Protein AF-A0A972BXN9-F1 (afdb_monomer_lite)

Sequence (134 aa):
LLFFLASIVFLSTDGHHWLLHALWTSWRLVPPGAQWGGPGLFEQIVRAATTMFVAGFQIAAPVVAALLLADLALGIVARTMPQLNIFVVGLPLKSFLGIGMVLLSLSAYGVLLRVLLREVQAGLEGILYLLPPR

Foldseek 3Di:
DLVVLLVVLCVVVVVVVLVVVLVVLCCVLAPPPRDWDFPCLVVLVVVLVVLVVVLVCVLCVQLVVQLVVLVVVLVVVCVVCVVDDSCVVSVVVSVCSNVVSNVVCSVVSS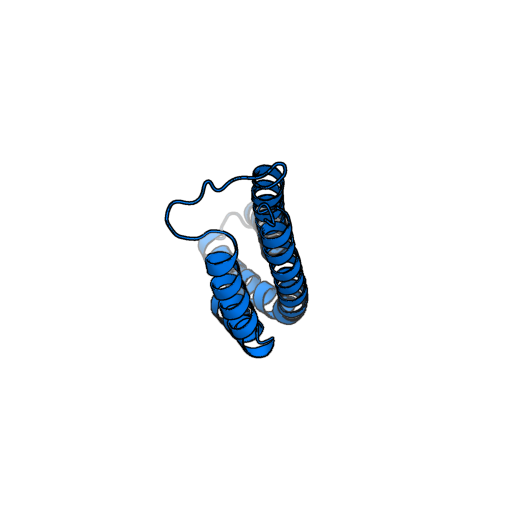VSSNVSSVVVSVSSVVSSVRRDDD

Secondary structure (DSSP, 8-state):
-HHHHHHHHHHHTTHHHHHHHHHHHHHHHS-TT-----TTHHHHHHHHHHHHHHHHHHHHHHHHHHHHHHHHHHHHHHHH-TTS-HHHHHHHHHHHHHHHHHHHTHHHHHHHHHHHHHHHHHHHHHHHHHS---

Structure (mmCIF, N/CA/C/O backbone):
data_AF-A0A972BXN9-F1
#
_entry.id   AF-A0A972BXN9-F1
#
loop_
_atom_site.group_PDB
_atom_site.id
_atom_site.type_symbol
_atom_site.label_atom_id
_atom_site.label_alt_id
_atom_site.label_comp_id
_atom_site.label_asym_id
_atom_site.label_entity_id
_atom_site.label_seq_id
_atom_site.pdbx_PDB_ins_code
_atom_site.Cartn_x
_atom_site.Cartn_y
_atom_site.Cartn_z
_atom_site.occupancy
_atom_site.B_iso_or_equiv
_atom_site.auth_seq_id
_atom_site.auth_comp_id
_atom_site.auth_asym_id
_atom_site.auth_atom_id
_atom_site.pdbx_PDB_model_num
ATOM 1 N N . LEU A 1 1 ? 3.023 -6.132 9.585 1.00 86.81 1 LEU A N 1
ATOM 2 C CA . LEU A 1 1 ? 2.100 -7.179 9.084 1.00 86.81 1 LEU A CA 1
ATOM 3 C C . LEU A 1 1 ? 1.979 -7.151 7.561 1.00 86.81 1 LEU A C 1
ATOM 5 O O . LEU A 1 1 ? 2.397 -8.114 6.938 1.00 86.81 1 LEU A O 1
ATOM 9 N N . LEU A 1 2 ? 1.502 -6.053 6.958 1.00 91.31 2 LEU A N 1
ATOM 10 C CA . LEU A 1 2 ? 1.337 -5.950 5.496 1.00 91.31 2 LEU A CA 1
ATOM 11 C C . LEU A 1 2 ? 2.636 -6.177 4.704 1.00 91.31 2 LEU A C 1
ATOM 13 O O . LEU A 1 2 ? 2.605 -6.855 3.687 1.00 91.31 2 LEU A O 1
ATOM 17 N N . PHE A 1 3 ? 3.777 -5.689 5.203 1.00 92.94 3 PHE A N 1
ATOM 18 C CA . PHE A 1 3 ? 5.086 -5.960 4.596 1.00 92.94 3 PHE A CA 1
ATOM 19 C C . PHE A 1 3 ? 5.389 -7.462 4.514 1.00 92.94 3 PHE A C 1
ATOM 21 O O . PHE A 1 3 ? 5.651 -7.976 3.436 1.00 92.94 3 PHE A O 1
ATOM 28 N N . PHE A 1 4 ? 5.272 -8.185 5.634 1.00 94.19 4 PHE A N 1
ATOM 29 C CA . PHE A 1 4 ? 5.503 -9.631 5.659 1.00 94.19 4 PHE A CA 1
ATOM 30 C C . PHE A 1 4 ? 4.522 -10.388 4.761 1.00 94.19 4 PHE A C 1
ATOM 32 O O . PHE A 1 4 ? 4.931 -11.316 4.071 1.00 94.19 4 PHE A O 1
ATOM 39 N N . LEU A 1 5 ? 3.252 -9.968 4.716 1.00 92.81 5 LEU A N 1
ATOM 40 C CA . LEU A 1 5 ? 2.276 -10.522 3.776 1.00 92.81 5 LEU A CA 1
ATOM 41 C C . LEU A 1 5 ? 2.743 -10.331 2.326 1.00 92.81 5 LEU A C 1
ATOM 43 O O . LEU A 1 5 ? 2.768 -11.296 1.568 1.00 92.81 5 LEU A O 1
ATOM 47 N N . ALA A 1 6 ? 3.155 -9.117 1.955 1.00 93.50 6 ALA A N 1
ATOM 48 C CA . ALA A 1 6 ? 3.669 -8.822 0.621 1.00 93.50 6 ALA A CA 1
ATOM 49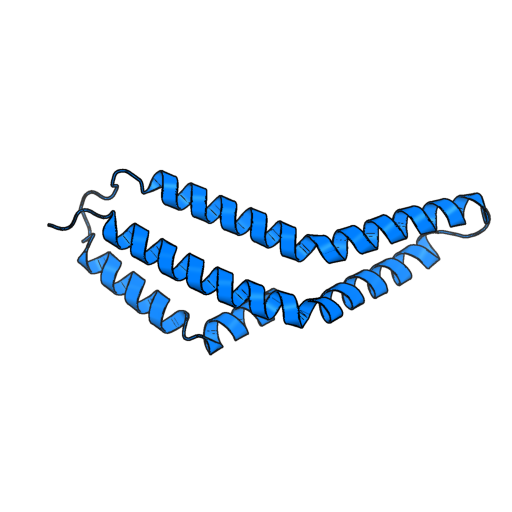 C C . ALA A 1 6 ? 4.910 -9.660 0.283 1.00 93.50 6 ALA A C 1
ATOM 51 O O . ALA A 1 6 ? 4.972 -10.224 -0.806 1.00 93.50 6 ALA A O 1
ATOM 52 N N . SER A 1 7 ? 5.849 -9.820 1.220 1.00 94.44 7 SER A N 1
ATOM 53 C CA . SER A 1 7 ? 7.026 -10.677 1.034 1.00 94.44 7 SER A CA 1
ATOM 54 C C . SER A 1 7 ? 6.644 -12.142 0.815 1.00 94.44 7 SER A C 1
ATOM 56 O O . SER A 1 7 ? 7.158 -12.771 -0.104 1.00 94.44 7 SER A O 1
ATOM 58 N N . ILE A 1 8 ? 5.716 -12.687 1.606 1.00 94.56 8 ILE A N 1
ATOM 59 C CA . ILE A 1 8 ? 5.252 -14.073 1.443 1.00 94.56 8 ILE A CA 1
ATOM 60 C C . ILE A 1 8 ? 4.559 -14.252 0.089 1.00 94.56 8 ILE A C 1
ATOM 62 O O . ILE A 1 8 ? 4.814 -15.233 -0.609 1.00 94.56 8 ILE A O 1
ATOM 66 N N . VAL A 1 9 ? 3.712 -13.305 -0.322 1.00 93.75 9 VAL A N 1
ATOM 67 C CA . VAL A 1 9 ? 3.059 -13.350 -1.639 1.00 93.75 9 VAL A CA 1
ATOM 68 C C . VAL A 1 9 ? 4.100 -13.263 -2.763 1.00 93.75 9 VAL A C 1
ATOM 70 O O . VAL A 1 9 ? 4.027 -14.038 -3.712 1.00 93.75 9 VAL A O 1
ATOM 73 N N . PHE A 1 10 ? 5.108 -12.399 -2.637 1.00 95.00 10 PHE A N 1
ATOM 74 C CA . PHE A 1 10 ? 6.207 -12.276 -3.600 1.00 95.00 10 PHE A CA 1
ATOM 75 C C . PHE A 1 10 ? 7.029 -13.567 -3.727 1.00 95.00 10 PHE A C 1
ATOM 77 O O . PHE A 1 10 ? 7.312 -14.010 -4.839 1.00 95.00 10 PHE A O 1
ATOM 84 N N . LEU A 1 11 ? 7.378 -14.206 -2.605 1.00 95.06 11 LEU A N 1
ATOM 85 C CA . LEU A 1 11 ? 8.123 -15.468 -2.620 1.00 95.06 11 LEU A CA 1
ATOM 86 C C . LEU A 1 11 ? 7.267 -16.624 -3.154 1.00 95.06 11 LEU A C 1
ATOM 88 O O . LEU A 1 11 ? 7.748 -17.396 -3.972 1.00 95.06 11 LEU A O 1
ATOM 92 N N . SER A 1 12 ? 6.000 -16.718 -2.741 1.00 93.62 12 SER A N 1
ATOM 93 C CA . SER A 1 12 ? 5.083 -17.798 -3.153 1.00 93.62 12 SER A CA 1
ATOM 94 C C . SER A 1 12 ? 4.629 -17.732 -4.614 1.00 93.62 12 SER A C 1
ATOM 96 O O . SER A 1 12 ? 4.045 -18.691 -5.107 1.00 93.62 12 SER A O 1
ATOM 98 N N . THR A 1 13 ? 4.866 -16.613 -5.300 1.00 92.31 13 THR A N 1
ATOM 99 C CA . THR A 1 13 ? 4.565 -16.429 -6.731 1.00 92.31 13 THR A CA 1
ATOM 100 C C . THR A 1 13 ? 5.822 -16.446 -7.601 1.00 92.31 13 THR A C 1
ATOM 102 O O . THR A 1 13 ? 5.773 -16.012 -8.748 1.00 92.31 13 THR A O 1
ATOM 105 N N . ASP A 1 14 ? 6.955 -16.901 -7.053 1.00 93.50 14 ASP A N 1
ATOM 106 C CA . ASP A 1 14 ? 8.260 -16.921 -7.724 1.00 93.50 14 ASP A CA 1
ATOM 107 C C . ASP A 1 14 ? 8.727 -15.550 -8.240 1.00 93.50 14 ASP A C 1
ATOM 109 O O . ASP A 1 14 ? 9.578 -15.452 -9.127 1.00 93.50 14 ASP A O 1
ATOM 113 N N . GLY A 1 15 ? 8.238 -14.457 -7.643 1.00 91.50 15 GLY A N 1
ATOM 114 C CA . GLY A 1 15 ? 8.563 -13.098 -8.082 1.00 91.50 15 GLY A CA 1
ATOM 115 C C . GLY A 1 15 ? 10.065 -12.789 -8.053 1.00 91.50 15 GLY A C 1
ATOM 116 O O . GLY A 1 15 ? 10.555 -11.987 -8.846 1.00 91.50 15 GLY A O 1
ATOM 117 N N . HIS A 1 16 ? 10.819 -13.469 -7.188 1.00 93.31 16 HIS A N 1
ATOM 118 C CA . HIS A 1 16 ? 12.273 -13.359 -7.101 1.00 93.31 16 HIS A CA 1
ATOM 119 C C . HIS A 1 16 ? 12.997 -13.953 -8.320 1.00 93.31 16 HIS A C 1
ATOM 121 O O . HIS A 1 16 ? 13.944 -13.336 -8.805 1.00 93.31 16 HIS A O 1
ATOM 127 N N . HIS A 1 17 ? 12.541 -15.088 -8.866 1.00 92.25 17 HIS A N 1
ATOM 128 C CA . HIS A 1 17 ? 13.092 -15.650 -10.107 1.00 92.25 17 HIS A CA 1
ATOM 129 C C . HIS A 1 17 ? 12.904 -14.676 -11.267 1.00 92.25 17 HIS A C 1
ATOM 131 O O . HIS A 1 17 ? 13.831 -14.419 -12.036 1.00 92.25 17 HIS A O 1
ATOM 137 N N . TRP A 1 18 ? 11.715 -14.083 -11.349 1.00 90.75 18 TRP A N 1
ATOM 138 C CA . TRP A 1 18 ? 11.414 -13.092 -12.368 1.00 90.75 18 TRP A CA 1
ATOM 139 C C . TRP A 1 18 ? 12.272 -11.824 -12.220 1.00 90.75 18 TRP A C 1
ATOM 141 O O . TRP A 1 18 ? 12.822 -11.338 -13.207 1.00 90.75 18 TRP A O 1
ATOM 151 N N . LEU A 1 19 ? 12.470 -11.330 -10.993 1.00 91.81 19 LEU A N 1
ATOM 152 C CA . LEU A 1 19 ? 13.326 -10.168 -10.738 1.00 91.81 19 LEU A CA 1
ATOM 153 C C . LEU A 1 19 ? 14.774 -10.426 -11.183 1.00 91.81 19 LEU A C 1
ATOM 155 O O . LEU A 1 19 ? 15.383 -9.579 -11.837 1.00 91.81 19 LEU A O 1
ATOM 159 N N . LEU A 1 20 ? 15.317 -11.603 -10.865 1.00 93.19 20 LEU A N 1
ATOM 160 C CA . LEU A 1 20 ? 16.661 -12.001 -11.288 1.00 93.19 20 LEU A CA 1
ATOM 161 C C . LEU A 1 20 ? 16.767 -12.111 -12.816 1.00 93.19 20 LEU A C 1
ATOM 163 O O . LEU A 1 20 ? 17.746 -11.643 -13.400 1.00 93.19 20 LEU A O 1
ATOM 167 N N . HIS A 1 21 ? 15.747 -12.665 -13.475 1.00 91.19 21 HIS A N 1
ATOM 168 C CA . HIS A 1 21 ? 15.687 -12.738 -14.934 1.00 91.19 21 HIS A CA 1
ATOM 169 C C . HIS A 1 21 ? 15.642 -11.344 -15.585 1.00 91.19 21 HIS A C 1
ATOM 171 O O . HIS A 1 21 ? 16.360 -11.087 -16.558 1.00 91.19 21 HIS A O 1
ATOM 177 N N . ALA A 1 22 ? 14.849 -10.423 -15.033 1.00 89.00 22 ALA A N 1
ATOM 178 C CA . ALA A 1 22 ? 14.767 -9.043 -15.504 1.00 89.00 22 ALA A CA 1
ATOM 179 C C . ALA A 1 22 ? 16.110 -8.307 -15.352 1.00 89.00 22 ALA A C 1
ATOM 181 O O . ALA A 1 22 ? 16.549 -7.625 -16.280 1.00 89.00 22 ALA A O 1
ATOM 182 N N . LEU A 1 23 ? 16.808 -8.501 -14.227 1.00 89.88 23 LEU A N 1
ATOM 183 C CA . LEU A 1 23 ? 18.145 -7.941 -13.996 1.00 89.88 23 LEU A CA 1
ATOM 184 C C . LEU A 1 23 ? 19.171 -8.465 -15.007 1.00 89.88 23 LEU A C 1
ATOM 186 O O . LEU A 1 23 ? 19.894 -7.675 -15.616 1.00 89.88 23 LEU A O 1
ATOM 190 N N . TRP A 1 24 ? 19.207 -9.781 -15.225 1.00 90.69 24 TRP A N 1
ATOM 191 C CA . TRP A 1 24 ? 20.097 -10.394 -16.212 1.00 90.69 24 TRP A CA 1
ATOM 192 C C . TRP A 1 24 ? 19.834 -9.874 -17.631 1.00 90.69 24 TRP A C 1
ATOM 194 O O . TRP A 1 24 ? 20.761 -9.558 -18.378 1.00 90.69 24 TRP A O 1
ATOM 204 N N . THR A 1 25 ? 18.559 -9.744 -17.996 1.00 88.38 25 THR A N 1
ATOM 205 C CA . THR A 1 25 ? 18.148 -9.242 -19.312 1.00 88.38 25 THR A CA 1
ATOM 206 C C . THR A 1 25 ? 18.527 -7.773 -19.493 1.00 88.38 25 THR A C 1
ATOM 208 O O . THR A 1 25 ? 19.042 -7.402 -20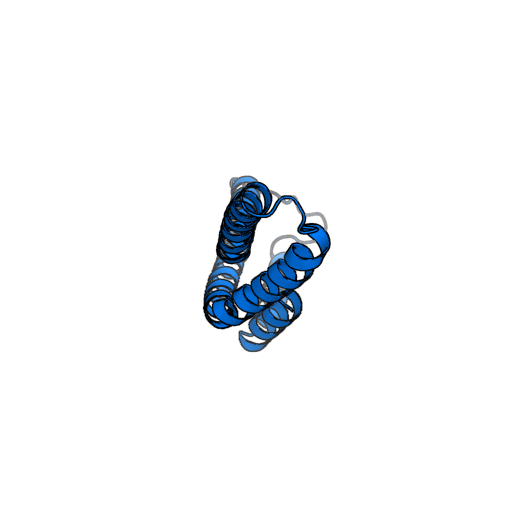.547 1.00 88.38 25 THR A O 1
ATOM 211 N N . SER A 1 26 ? 18.370 -6.955 -18.449 1.00 86.00 26 SER A N 1
ATOM 212 C CA . SER A 1 26 ? 18.776 -5.545 -18.449 1.00 86.00 26 SER A CA 1
ATOM 213 C C . SER A 1 26 ? 20.269 -5.372 -18.753 1.00 86.00 26 SER A C 1
ATOM 215 O O . SER A 1 26 ? 20.628 -4.593 -19.634 1.00 86.00 26 SER A O 1
ATOM 217 N N . TRP A 1 27 ? 21.141 -6.175 -18.129 1.00 85.81 27 TRP A N 1
ATOM 218 C CA . TRP A 1 27 ? 22.590 -6.145 -18.390 1.00 85.81 27 TRP A CA 1
ATOM 219 C C . TRP A 1 27 ? 22.964 -6.519 -19.831 1.00 85.81 27 TRP A C 1
ATOM 221 O O . TRP A 1 27 ? 23.963 -6.030 -20.357 1.00 85.81 27 TRP A O 1
ATOM 231 N N . ARG A 1 28 ? 22.178 -7.386 -20.484 1.00 84.06 28 ARG A N 1
ATOM 232 C CA . ARG A 1 28 ? 22.385 -7.741 -21.899 1.00 84.06 28 ARG A CA 1
ATOM 233 C C . ARG A 1 28 ? 21.935 -6.632 -22.849 1.00 84.06 28 ARG A C 1
ATOM 235 O O . ARG A 1 28 ? 22.549 -6.473 -23.902 1.00 84.06 28 ARG A O 1
ATOM 242 N N . LEU A 1 29 ? 20.871 -5.909 -22.497 1.00 83.06 29 LEU A N 1
ATOM 243 C CA . LEU A 1 29 ? 20.297 -4.838 -23.317 1.00 83.06 29 LEU A CA 1
ATOM 244 C C . LEU A 1 29 ? 21.071 -3.521 -23.178 1.00 83.06 29 LEU A C 1
ATOM 246 O O . LEU A 1 29 ? 21.294 -2.841 -24.175 1.00 83.06 29 LEU A O 1
ATOM 250 N N . VAL A 1 30 ? 21.531 -3.185 -21.969 1.00 82.75 30 VAL A N 1
ATOM 251 C CA . VAL A 1 30 ? 22.279 -1.953 -21.672 1.00 82.75 30 VAL A CA 1
ATOM 252 C C . VAL A 1 30 ? 23.638 -2.310 -21.066 1.00 82.75 30 VAL A C 1
ATOM 254 O O . VAL A 1 30 ? 23.787 -2.333 -19.841 1.00 82.75 30 VAL A O 1
ATOM 257 N N . PRO A 1 31 ? 24.652 -2.615 -21.895 1.00 80.50 31 PRO A N 1
ATOM 258 C CA . PRO A 1 31 ? 25.988 -2.876 -21.386 1.00 80.50 31 PRO A CA 1
ATOM 259 C C . PRO A 1 31 ? 26.595 -1.615 -20.741 1.00 80.50 31 PRO A C 1
ATOM 261 O O . PRO A 1 31 ? 26.215 -0.491 -21.088 1.00 80.50 31 PRO A O 1
ATOM 264 N N . PRO A 1 32 ? 27.569 -1.769 -19.826 1.00 79.19 32 PRO A N 1
ATOM 265 C CA . PRO A 1 32 ? 28.245 -0.638 -19.198 1.00 79.19 32 PRO A CA 1
ATOM 266 C C . PRO A 1 32 ? 28.821 0.326 -20.246 1.00 79.19 32 PRO A C 1
ATOM 268 O O . PRO A 1 32 ? 29.616 -0.074 -21.093 1.00 79.19 32 PRO A O 1
ATOM 271 N N . GLY A 1 33 ? 28.406 1.594 -20.194 1.00 77.12 33 GLY A N 1
ATOM 272 C CA . GLY A 1 33 ? 28.816 2.632 -21.149 1.00 77.12 33 GLY A CA 1
ATOM 273 C C . GLY A 1 33 ? 27.871 2.838 -22.340 1.00 77.12 33 GLY A C 1
ATOM 274 O O . GLY A 1 33 ? 28.084 3.772 -23.111 1.00 77.12 33 GLY A O 1
ATOM 275 N N . ALA A 1 34 ? 26.817 2.029 -22.486 1.00 75.81 34 ALA A N 1
ATOM 276 C CA . ALA A 1 34 ? 25.762 2.288 -23.463 1.00 75.81 34 ALA A CA 1
ATOM 277 C C . ALA A 1 34 ? 24.881 3.478 -23.044 1.00 75.81 34 ALA A C 1
ATOM 279 O O . ALA A 1 34 ? 24.626 3.704 -21.858 1.00 75.81 34 ALA A O 1
ATOM 280 N N . GLN A 1 35 ? 24.384 4.227 -24.032 1.00 75.00 35 GLN A N 1
ATOM 281 C CA . GLN A 1 35 ? 23.334 5.212 -23.795 1.00 75.00 35 GLN A CA 1
ATOM 282 C C . GLN A 1 35 ? 22.047 4.484 -23.403 1.00 75.00 35 GLN A C 1
ATOM 284 O O . GLN A 1 35 ? 21.640 3.518 -24.046 1.00 75.00 35 GLN A O 1
ATOM 289 N N . TRP A 1 36 ? 21.426 4.950 -22.327 1.00 74.25 36 TRP A N 1
ATOM 290 C CA . TRP A 1 36 ? 20.180 4.422 -21.792 1.00 74.25 36 TRP A CA 1
ATOM 291 C C . TRP A 1 36 ? 19.117 5.514 -21.855 1.00 74.25 36 TRP A C 1
ATOM 293 O O . TRP A 1 36 ? 19.421 6.700 -21.725 1.00 74.25 36 TRP A O 1
ATOM 303 N N . GLY A 1 37 ? 17.871 5.109 -22.071 1.00 68.62 37 GLY A N 1
ATOM 304 C CA . GLY A 1 37 ? 16.774 6.032 -22.342 1.00 68.62 37 GLY A CA 1
ATOM 305 C C . GLY A 1 37 ? 16.137 5.744 -23.694 1.00 68.62 37 GLY A C 1
ATOM 306 O O . GLY A 1 37 ? 16.818 5.597 -24.703 1.00 68.62 37 GLY A O 1
ATOM 307 N N . GLY A 1 38 ? 14.814 5.654 -23.695 1.00 71.06 38 GLY A N 1
ATOM 308 C CA . GLY A 1 38 ? 13.991 5.429 -24.874 1.00 71.06 38 GLY A CA 1
ATOM 309 C C . GLY A 1 38 ? 12.681 6.204 -24.730 1.00 71.06 38 GLY A C 1
ATOM 310 O O . GLY A 1 38 ? 12.272 6.513 -23.603 1.00 71.06 38 GLY A O 1
ATOM 311 N N . PRO A 1 39 ? 12.022 6.569 -25.839 1.00 73.38 39 PRO A N 1
ATOM 312 C CA . PRO A 1 39 ? 10.700 7.184 -25.776 1.00 73.38 39 PRO A CA 1
ATOM 313 C C . PRO A 1 39 ? 9.747 6.277 -24.976 1.00 73.38 39 PRO A C 1
ATOM 315 O O . PRO A 1 39 ? 9.702 5.074 -25.197 1.00 73.38 39 PRO A O 1
ATOM 318 N N . GLY A 1 40 ? 9.029 6.840 -23.998 1.00 82.44 40 GLY A N 1
ATOM 319 C CA . GLY A 1 40 ? 8.082 6.099 -23.145 1.00 82.44 40 GLY A CA 1
ATOM 320 C C . GLY A 1 40 ? 8.639 5.560 -21.817 1.00 82.44 40 GLY A C 1
ATOM 321 O O . GLY A 1 40 ? 7.859 5.165 -20.953 1.00 82.44 40 GLY A O 1
ATOM 322 N N . LEU A 1 41 ? 9.958 5.607 -21.577 1.00 84.00 41 LEU A N 1
ATOM 323 C CA . LEU A 1 41 ? 10.541 5.184 -20.288 1.00 84.00 41 LEU A CA 1
ATOM 324 C C . LEU A 1 41 ? 10.044 6.048 -19.117 1.00 84.00 41 LEU A C 1
ATOM 326 O O . LEU A 1 41 ? 9.695 5.534 -18.057 1.00 84.00 41 LEU A O 1
ATOM 330 N N . PHE A 1 42 ? 9.961 7.364 -19.326 1.00 86.75 42 PHE A N 1
ATOM 331 C CA . PHE A 1 42 ? 9.420 8.287 -18.327 1.00 86.75 42 PHE A CA 1
ATOM 332 C C . PHE A 1 42 ? 7.936 8.014 -18.039 1.00 86.75 42 PHE A C 1
ATOM 334 O O . PHE A 1 42 ? 7.526 7.982 -16.883 1.00 86.75 42 PHE A O 1
ATOM 341 N N . GLU A 1 43 ? 7.144 7.749 -19.079 1.00 89.50 43 GLU A N 1
ATOM 342 C CA . GLU A 1 43 ? 5.722 7.423 -18.946 1.00 89.50 43 GLU A CA 1
ATOM 343 C C . GLU A 1 43 ? 5.509 6.132 -18.144 1.00 89.50 43 GLU A C 1
ATOM 345 O O . GLU A 1 43 ? 4.667 6.096 -17.249 1.00 89.50 43 GLU A O 1
ATOM 350 N N . GLN A 1 44 ? 6.327 5.104 -18.382 1.00 88.19 44 GLN A N 1
ATOM 351 C CA . GLN A 1 44 ? 6.313 3.860 -17.603 1.00 88.19 44 GLN A CA 1
ATOM 352 C C . GLN A 1 44 ? 6.613 4.089 -16.119 1.00 88.19 44 GLN A C 1
ATOM 354 O O . GLN A 1 44 ? 5.926 3.534 -15.260 1.00 88.19 44 GLN A O 1
ATOM 359 N N . ILE A 1 45 ? 7.606 4.926 -15.802 1.00 88.69 45 ILE A N 1
ATOM 360 C CA . ILE A 1 45 ? 7.951 5.260 -14.412 1.00 88.69 45 ILE A CA 1
ATOM 361 C C . ILE A 1 45 ? 6.785 5.986 -13.734 1.00 88.69 45 ILE A C 1
ATOM 363 O O . ILE A 1 45 ? 6.402 5.626 -12.618 1.00 88.69 45 ILE A O 1
ATOM 367 N N . VAL A 1 46 ? 6.190 6.973 -14.410 1.00 92.75 46 VAL A N 1
ATOM 368 C CA . VAL A 1 46 ? 5.024 7.702 -13.892 1.00 92.75 46 VAL A CA 1
ATOM 369 C C . VAL A 1 46 ? 3.846 6.750 -13.688 1.00 92.75 46 VAL A C 1
ATOM 371 O O . VAL A 1 46 ? 3.251 6.752 -12.613 1.00 92.75 46 VAL A O 1
ATOM 374 N N . ARG A 1 47 ? 3.560 5.875 -14.659 1.00 91.94 47 ARG A N 1
ATOM 375 C CA . ARG A 1 47 ? 2.507 4.856 -14.556 1.00 91.94 47 ARG A CA 1
ATOM 376 C C . ARG A 1 47 ? 2.729 3.947 -13.348 1.00 91.94 47 ARG A C 1
ATOM 378 O O . ARG A 1 47 ? 1.800 3.744 -12.571 1.00 91.94 47 ARG A O 1
ATOM 385 N N . ALA A 1 48 ? 3.951 3.455 -13.145 1.00 91.12 48 ALA A N 1
ATOM 386 C CA . ALA A 1 48 ? 4.289 2.625 -11.992 1.00 91.12 48 ALA A CA 1
ATOM 387 C C . ALA A 1 48 ? 4.069 3.372 -10.665 1.00 91.12 48 ALA A C 1
ATOM 389 O O . ALA A 1 48 ? 3.479 2.815 -9.736 1.00 91.12 48 ALA A O 1
ATOM 390 N N . ALA A 1 49 ? 4.484 4.640 -10.578 1.00 93.12 49 ALA A N 1
ATOM 391 C CA . ALA A 1 49 ? 4.260 5.474 -9.398 1.00 93.12 49 ALA A CA 1
ATOM 392 C C . ALA A 1 49 ? 2.762 5.696 -9.122 1.00 93.12 49 ALA A C 1
ATOM 394 O O . ALA A 1 49 ? 2.318 5.568 -7.977 1.00 93.12 49 ALA A O 1
ATOM 395 N N . THR A 1 50 ? 1.964 5.960 -10.161 1.00 94.88 50 THR A N 1
ATOM 396 C CA . THR A 1 50 ? 0.506 6.095 -10.046 1.00 94.88 50 THR A CA 1
ATOM 397 C C . THR A 1 50 ? -0.135 4.799 -9.556 1.00 94.88 50 THR A C 1
ATOM 399 O O . THR A 1 50 ? -0.933 4.838 -8.617 1.00 94.88 50 THR A O 1
ATOM 402 N N . THR A 1 51 ? 0.244 3.648 -10.119 1.00 93.56 51 THR A N 1
ATOM 403 C CA . THR A 1 51 ? -0.255 2.337 -9.677 1.00 93.56 51 THR A CA 1
ATOM 404 C C . THR A 1 51 ? 0.086 2.077 -8.209 1.00 93.56 51 THR A C 1
ATOM 406 O O . THR A 1 51 ? -0.786 1.657 -7.449 1.00 93.56 51 THR A O 1
ATOM 409 N N . MET A 1 52 ? 1.312 2.386 -7.772 1.00 92.50 52 MET A N 1
ATOM 410 C CA . MET A 1 52 ? 1.714 2.255 -6.364 1.00 92.50 52 MET A CA 1
ATOM 411 C C . MET A 1 52 ? 0.889 3.155 -5.435 1.00 92.50 52 MET A C 1
ATOM 413 O O . MET A 1 52 ? 0.457 2.707 -4.371 1.00 92.50 52 MET A O 1
ATOM 417 N N . PHE A 1 53 ? 0.627 4.401 -5.836 1.00 95.88 53 PHE A N 1
ATOM 418 C CA . PHE A 1 53 ? -0.177 5.334 -5.048 1.00 95.88 53 PHE A CA 1
ATOM 419 C C . PHE A 1 53 ? -1.634 4.872 -4.920 1.00 95.88 53 PHE A C 1
ATOM 421 O O . PHE A 1 53 ? -2.177 4.821 -3.815 1.00 95.88 53 PHE A O 1
ATOM 428 N N . VAL A 1 54 ? -2.252 4.471 -6.034 1.00 95.44 54 VAL A N 1
ATOM 429 C CA . VAL A 1 54 ? -3.631 3.962 -6.056 1.00 95.44 54 VAL A CA 1
ATOM 430 C C . VAL A 1 54 ? -3.752 2.690 -5.218 1.00 95.44 54 VAL A C 1
ATOM 432 O O . VAL A 1 54 ? -4.683 2.569 -4.422 1.00 95.44 54 VAL A O 1
ATOM 435 N N . ALA A 1 55 ? -2.795 1.771 -5.335 1.00 93.88 55 ALA A N 1
ATOM 436 C CA . ALA A 1 55 ? -2.750 0.561 -4.524 1.00 93.88 55 ALA A CA 1
ATOM 437 C C . ALA A 1 55 ? -2.645 0.871 -3.025 1.00 93.88 55 ALA A C 1
ATOM 439 O O . ALA A 1 55 ? -3.408 0.327 -2.226 1.00 93.88 55 ALA A O 1
ATOM 440 N N . GLY A 1 56 ? -1.740 1.777 -2.640 1.00 94.19 56 GLY A N 1
ATOM 441 C CA . GLY A 1 56 ? -1.595 2.217 -1.252 1.00 94.19 56 GLY A CA 1
ATOM 442 C C . GLY A 1 56 ? -2.886 2.829 -0.707 1.00 94.19 56 GLY A C 1
ATOM 443 O O . GLY A 1 56 ? -3.306 2.498 0.404 1.00 94.19 56 GLY A O 1
ATOM 444 N N . PHE A 1 57 ? -3.564 3.647 -1.514 1.00 95.44 57 PHE A N 1
ATOM 445 C CA . PHE A 1 57 ? -4.853 4.228 -1.152 1.00 95.44 57 PHE A CA 1
ATOM 446 C C . PHE A 1 57 ? -5.944 3.163 -0.981 1.00 95.44 57 PHE A C 1
ATOM 448 O O . PHE A 1 57 ? -6.655 3.186 0.019 1.00 95.44 57 PHE A O 1
ATOM 455 N N . GLN A 1 58 ? -6.050 2.192 -1.895 1.00 94.19 58 GLN A N 1
ATOM 456 C CA . GLN A 1 58 ? -7.021 1.093 -1.792 1.00 94.19 58 GLN A CA 1
ATOM 457 C C . GLN A 1 58 ? -6.792 0.221 -0.551 1.00 94.19 58 GLN A C 1
ATOM 459 O O . GLN A 1 58 ? -7.754 -0.181 0.100 1.00 94.19 58 GLN A O 1
ATOM 464 N N . ILE A 1 59 ? -5.531 -0.038 -0.194 1.00 94.81 59 ILE A N 1
ATOM 465 C CA . ILE A 1 59 ? -5.181 -0.783 1.023 1.00 94.81 59 ILE A CA 1
ATOM 466 C C . ILE A 1 59 ? -5.552 0.020 2.278 1.00 94.81 59 ILE A C 1
ATOM 468 O O . ILE A 1 59 ? -6.034 -0.547 3.255 1.00 94.81 59 ILE A O 1
ATOM 472 N N . ALA A 1 60 ? -5.360 1.341 2.271 1.00 95.38 60 ALA A N 1
ATOM 473 C CA . ALA A 1 60 ? -5.702 2.194 3.408 1.00 95.38 60 ALA A CA 1
ATOM 474 C C . ALA A 1 60 ? -7.216 2.456 3.538 1.00 95.38 60 ALA A C 1
ATOM 476 O O . ALA A 1 60 ? -7.716 2.606 4.655 1.00 95.38 60 ALA A O 1
ATOM 477 N N . ALA A 1 61 ? -7.948 2.491 2.421 1.00 95.56 61 ALA A N 1
ATOM 478 C CA . ALA A 1 61 ? -9.352 2.890 2.338 1.00 95.56 61 ALA A CA 1
ATOM 479 C C . ALA A 1 61 ? -10.286 2.229 3.373 1.00 95.56 61 ALA A C 1
ATOM 481 O O . ALA A 1 61 ? -10.974 2.975 4.073 1.00 95.56 61 ALA A O 1
ATOM 482 N N . PRO A 1 62 ? -10.328 0.890 3.547 1.00 94.06 62 PRO A N 1
ATOM 483 C CA . PRO A 1 62 ? -11.250 0.268 4.502 1.00 94.06 62 PRO A CA 1
ATOM 484 C C . PRO A 1 62 ? -10.946 0.654 5.956 1.00 94.06 62 PRO A C 1
ATOM 486 O O . PRO A 1 62 ? -11.864 0.855 6.752 1.00 94.06 62 PRO A O 1
ATOM 489 N N . VAL A 1 63 ? -9.665 0.802 6.304 1.00 96.25 63 VAL A N 1
ATOM 490 C CA . VAL A 1 63 ? -9.238 1.187 7.656 1.00 96.25 63 VAL A CA 1
ATOM 491 C C . VAL A 1 63 ? -9.556 2.657 7.910 1.00 96.25 63 VAL A C 1
ATOM 493 O O . VAL A 1 63 ? -10.139 2.991 8.938 1.00 96.25 63 VAL A O 1
ATOM 496 N N . VAL A 1 64 ? -9.226 3.534 6.960 1.00 97.00 64 VAL A N 1
ATOM 497 C CA . VAL A 1 64 ? -9.506 4.972 7.061 1.00 97.00 64 VAL A CA 1
ATOM 498 C C . VAL A 1 64 ? -11.010 5.223 7.153 1.00 97.00 64 VAL A C 1
ATOM 500 O O . VAL A 1 64 ? -11.438 5.979 8.020 1.00 97.00 64 VAL A O 1
ATOM 503 N N . ALA A 1 65 ? -11.822 4.552 6.333 1.00 96.50 65 ALA A N 1
ATOM 504 C CA . ALA A 1 65 ? -13.277 4.674 6.380 1.00 96.50 65 ALA A CA 1
ATOM 505 C C . ALA A 1 65 ? -13.843 4.271 7.752 1.00 96.50 65 ALA A C 1
ATOM 507 O O . ALA A 1 65 ? -14.639 5.009 8.331 1.00 96.50 65 ALA A O 1
ATOM 508 N N . ALA A 1 66 ? -13.392 3.145 8.315 1.00 96.12 66 ALA A N 1
ATOM 509 C CA . ALA A 1 66 ? -13.823 2.710 9.642 1.00 96.12 66 ALA A CA 1
ATOM 510 C C . ALA A 1 66 ? -13.409 3.687 10.750 1.00 96.12 66 ALA A C 1
ATOM 512 O O . ALA A 1 66 ? -14.201 3.977 11.645 1.00 96.12 66 ALA A O 1
ATOM 513 N N . LEU A 1 67 ? -12.184 4.217 10.688 1.00 96.56 67 LEU A N 1
ATOM 514 C CA . LEU A 1 67 ? -11.694 5.182 11.670 1.00 96.56 67 LEU A CA 1
ATOM 515 C C . LEU A 1 67 ? -12.428 6.523 11.574 1.00 96.56 67 LEU A C 1
ATOM 517 O O . LEU A 1 67 ? -12.763 7.085 12.612 1.00 96.56 67 LEU A O 1
ATOM 521 N N . LEU A 1 68 ? -12.747 6.994 10.366 1.00 97.31 68 LEU A N 1
ATOM 522 C CA . LEU A 1 68 ? -13.555 8.200 10.163 1.00 97.31 68 LEU A CA 1
ATOM 523 C C . LEU A 1 68 ? -14.968 8.040 10.736 1.00 97.31 68 LEU A C 1
ATOM 525 O O . LEU A 1 68 ? -15.471 8.946 11.401 1.00 97.31 68 LEU A O 1
ATOM 529 N N . LEU A 1 69 ? -15.600 6.881 10.526 1.00 96.44 69 LEU A N 1
ATOM 530 C CA . LEU A 1 69 ? -16.900 6.576 11.130 1.00 96.44 69 LEU A CA 1
ATOM 531 C C . LEU A 1 69 ? -16.813 6.508 12.659 1.00 96.44 69 LEU A C 1
ATOM 533 O O . LEU A 1 69 ? -17.706 7.001 13.347 1.00 96.44 69 LEU A O 1
ATOM 537 N N . ALA A 1 70 ? -15.730 5.943 13.196 1.00 95.62 70 ALA A N 1
ATOM 538 C CA . ALA A 1 70 ? -15.484 5.926 14.633 1.00 95.62 70 ALA A CA 1
ATOM 539 C C . ALA A 1 70 ? -15.295 7.341 15.198 1.00 95.62 70 ALA A C 1
ATOM 541 O O . ALA A 1 70 ? -15.838 7.641 16.257 1.00 95.62 70 ALA A O 1
ATOM 542 N N . ASP A 1 71 ? -14.586 8.222 14.489 1.00 94.94 71 ASP A N 1
ATOM 543 C CA . ASP A 1 71 ? -14.406 9.621 14.887 1.00 94.94 71 ASP A CA 1
ATOM 544 C C . ASP A 1 71 ? -15.735 10.383 14.895 1.00 94.94 71 ASP A C 1
ATOM 546 O O . ASP A 1 71 ? -16.026 11.105 15.851 1.00 94.94 71 ASP A O 1
ATOM 550 N N . LEU A 1 72 ? -16.590 10.161 13.892 1.00 95.81 72 LEU A N 1
ATOM 551 C CA . LEU A 1 72 ? -17.940 10.725 13.871 1.00 95.81 72 LEU A CA 1
ATOM 552 C C . LEU A 1 72 ? -18.786 10.213 15.048 1.00 95.81 72 LEU A C 1
ATOM 554 O O . LEU A 1 72 ? -19.429 11.005 15.739 1.00 95.81 72 LEU A O 1
ATOM 558 N N . ALA A 1 73 ? -18.760 8.904 15.307 1.00 93.88 73 ALA A N 1
ATOM 559 C CA . ALA A 1 73 ? -19.496 8.295 16.412 1.00 93.88 73 ALA A CA 1
ATOM 560 C C . ALA A 1 73 ? -19.020 8.823 17.775 1.00 93.88 73 ALA A C 1
ATOM 562 O O . ALA A 1 73 ? -19.836 9.230 18.602 1.00 93.88 73 ALA A O 1
ATOM 563 N N . LEU A 1 74 ? -17.705 8.884 17.996 1.00 94.06 74 LEU A N 1
ATOM 564 C CA . LEU A 1 74 ? -17.112 9.431 19.217 1.00 94.06 74 LEU A CA 1
ATOM 565 C C . LEU A 1 74 ? -17.429 10.922 19.386 1.00 94.06 74 LEU A C 1
ATOM 567 O O . LEU A 1 74 ? -17.694 11.355 20.505 1.00 94.06 74 LEU A O 1
ATOM 571 N N . GLY A 1 75 ? -17.473 11.692 18.296 1.00 93.12 75 GLY A N 1
ATOM 572 C CA . GLY A 1 75 ? -17.898 13.094 18.313 1.00 93.12 75 GLY A CA 1
ATOM 573 C C . GLY A 1 75 ? -19.359 13.276 18.740 1.00 93.12 75 GLY A C 1
ATOM 574 O O . GLY A 1 75 ? -19.678 14.205 19.484 1.00 93.12 75 GLY A O 1
ATOM 575 N N . ILE A 1 76 ? -20.251 12.364 18.343 1.00 94.62 76 ILE A N 1
ATOM 576 C CA . ILE A 1 76 ? -21.643 12.359 18.820 1.00 94.62 76 ILE A CA 1
ATOM 577 C C . ILE A 1 76 ? -21.687 12.016 20.316 1.00 94.62 76 ILE A C 1
ATOM 579 O O . ILE A 1 76 ? -22.335 12.733 21.084 1.00 94.62 76 ILE A O 1
ATOM 583 N N . VAL A 1 77 ? -20.951 10.983 20.747 1.00 93.38 77 VAL A N 1
ATOM 584 C CA . VAL A 1 77 ? -20.889 10.567 22.161 1.00 93.38 77 VAL A CA 1
ATOM 585 C C . VAL A 1 77 ? -20.347 11.685 23.053 1.00 93.38 77 VAL A C 1
ATOM 587 O O . VAL A 1 77 ? -20.898 11.931 24.126 1.00 93.38 77 VAL A O 1
ATOM 590 N N . ALA A 1 78 ? -19.329 12.411 22.586 1.00 92.06 78 ALA A N 1
ATOM 591 C CA . ALA A 1 78 ? -18.753 13.571 23.263 1.00 92.06 78 ALA A CA 1
ATOM 592 C C . ALA A 1 78 ? -19.803 14.634 23.611 1.00 92.06 78 ALA A C 1
ATOM 594 O O . ALA A 1 78 ? -19.782 15.208 24.699 1.00 92.06 78 ALA A O 1
ATOM 595 N N . ARG A 1 79 ? -20.744 14.881 22.689 1.00 92.31 79 ARG A N 1
ATOM 596 C CA . ARG A 1 79 ? -21.824 15.852 22.890 1.00 92.31 79 ARG A CA 1
ATOM 597 C C . ARG A 1 79 ? -22.889 15.333 23.853 1.00 92.31 79 ARG A C 1
ATOM 599 O O . ARG A 1 79 ? -23.434 16.119 24.623 1.00 92.31 79 ARG A O 1
ATOM 606 N N . THR A 1 80 ? -23.206 14.040 23.805 1.00 92.31 80 THR A N 1
ATOM 607 C CA . THR A 1 80 ? -24.237 13.441 24.671 1.00 92.31 80 THR A CA 1
ATOM 608 C C . THR A 1 80 ? -23.752 13.187 26.097 1.00 92.31 80 THR A C 1
ATOM 610 O O . THR A 1 80 ? -24.535 13.290 27.036 1.00 92.31 80 THR A O 1
ATOM 613 N N . MET A 1 81 ? -22.470 12.861 26.270 1.00 91.75 81 MET A N 1
ATOM 614 C CA . MET A 1 81 ? -21.845 12.529 27.552 1.00 91.75 81 MET A CA 1
ATOM 615 C C . MET A 1 81 ? -20.599 13.404 27.773 1.00 91.75 81 MET A C 1
ATOM 617 O O . MET A 1 81 ? -19.477 12.905 27.697 1.00 91.75 81 MET A O 1
ATOM 621 N N . PRO A 1 82 ? -20.761 14.702 28.095 1.00 85.25 82 PRO A N 1
ATOM 622 C CA . PRO A 1 82 ? -19.640 15.645 28.217 1.00 85.25 82 PRO A CA 1
ATOM 623 C C . PRO A 1 82 ? -18.685 15.333 29.381 1.00 85.25 82 PRO A C 1
ATOM 625 O O . PRO A 1 82 ? -17.579 15.856 29.441 1.00 85.25 82 PRO A O 1
ATOM 628 N N . GLN A 1 83 ? -19.113 14.481 30.316 1.00 89.62 83 GLN A N 1
ATOM 629 C CA . GLN A 1 83 ? -18.319 14.035 31.463 1.00 89.62 83 GLN A CA 1
ATOM 630 C C . GLN A 1 83 ? -17.336 12.911 31.093 1.00 89.62 83 GLN A C 1
ATOM 632 O O . GLN A 1 83 ? -16.432 12.594 31.864 1.00 89.62 83 GLN A O 1
ATOM 637 N N . LEU A 1 84 ? -17.526 12.275 29.930 1.00 89.94 84 LEU A N 1
ATOM 638 C CA . LEU A 1 84 ? -16.726 11.144 29.483 1.00 89.94 84 LEU A CA 1
ATOM 639 C C . LEU A 1 84 ? -15.439 11.643 28.817 1.00 89.94 84 LEU A C 1
ATOM 641 O O . LEU A 1 84 ? -15.47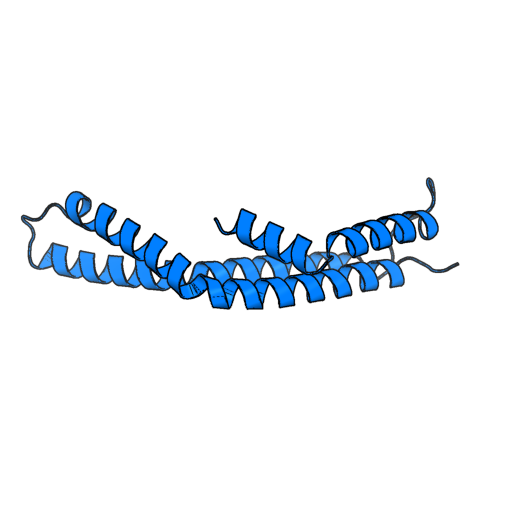2 12.404 27.851 1.00 89.94 84 LEU A O 1
ATOM 645 N N . ASN A 1 85 ? -14.286 11.168 29.291 1.00 89.69 85 ASN A N 1
ATOM 646 C CA . ASN A 1 85 ? -13.011 11.448 28.638 1.00 89.69 85 ASN A CA 1
ATOM 647 C C . ASN A 1 85 ? -12.875 10.611 27.355 1.00 89.69 85 ASN A C 1
ATOM 649 O O . ASN A 1 85 ? -12.521 9.430 27.393 1.00 89.69 85 ASN A O 1
ATOM 653 N N . ILE A 1 86 ? -13.139 11.238 26.208 1.00 88.31 86 ILE A N 1
ATOM 654 C CA . ILE A 1 86 ? -13.171 10.575 24.896 1.00 88.31 86 ILE A CA 1
ATOM 655 C C . ILE A 1 86 ? -11.809 9.982 24.524 1.00 88.31 86 ILE A C 1
ATOM 657 O O . ILE A 1 86 ? -11.767 8.987 23.811 1.00 88.31 86 ILE A O 1
ATOM 661 N N . PHE A 1 87 ? -10.694 10.510 25.037 1.00 86.69 87 PHE A N 1
ATOM 662 C CA . PHE A 1 87 ? -9.378 9.919 24.776 1.00 86.69 87 PHE A CA 1
ATOM 663 C C . PHE A 1 87 ? -9.217 8.545 25.433 1.00 86.69 87 PHE A C 1
ATOM 665 O O . PHE A 1 87 ? -8.607 7.657 24.838 1.00 86.69 87 PHE A O 1
ATOM 672 N N . VAL A 1 88 ? -9.809 8.344 26.616 1.00 91.19 88 VAL A N 1
ATOM 673 C CA . VAL A 1 88 ? -9.728 7.075 27.361 1.00 91.19 88 VAL A CA 1
ATOM 674 C C . VAL A 1 88 ? -10.491 5.963 26.644 1.00 91.19 88 VAL A C 1
ATOM 676 O O . VAL A 1 88 ? -10.038 4.824 26.631 1.00 91.19 88 VAL A O 1
ATOM 679 N N . VAL A 1 89 ? -11.621 6.284 26.010 1.00 90.75 89 VAL A N 1
ATOM 680 C CA . VAL A 1 89 ? -12.451 5.300 25.290 1.00 90.75 89 VAL A CA 1
ATOM 681 C C . VAL A 1 89 ? -12.065 5.194 23.812 1.00 90.75 89 VAL A C 1
ATOM 683 O O . VAL A 1 89 ? -12.020 4.102 23.245 1.00 90.75 89 VAL A O 1
ATOM 686 N N . GLY A 1 90 ? -11.750 6.323 23.182 1.00 92.56 90 GLY A N 1
ATOM 687 C CA . GLY A 1 90 ? -11.487 6.424 21.752 1.00 92.56 90 GLY A CA 1
ATOM 688 C C . GLY A 1 90 ? -10.197 5.738 21.323 1.00 92.56 90 GLY A C 1
ATOM 689 O O . GLY A 1 90 ? -10.198 5.042 20.312 1.00 92.56 90 GLY A O 1
ATOM 690 N N . LEU A 1 91 ? -9.106 5.868 22.086 1.00 92.88 91 LEU A N 1
ATOM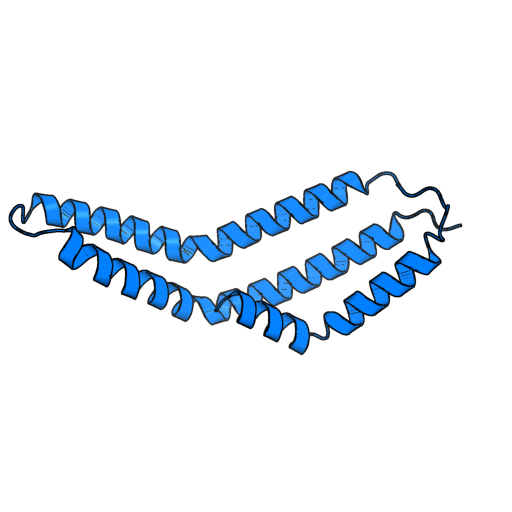 691 C CA . LEU A 1 91 ? -7.829 5.239 21.726 1.00 92.88 91 LEU A CA 1
ATOM 692 C C . LEU A 1 91 ? -7.912 3.699 21.695 1.00 92.88 91 LEU A C 1
ATOM 694 O O . LEU A 1 91 ? -7.536 3.120 20.667 1.00 92.88 91 LEU A O 1
ATOM 698 N N . PRO A 1 92 ? -8.444 3.015 22.734 1.00 94.12 92 PRO A N 1
ATOM 699 C CA . PRO A 1 92 ? -8.680 1.574 22.672 1.00 94.12 92 PRO A CA 1
ATOM 700 C C . PRO A 1 92 ? -9.611 1.188 21.522 1.00 94.12 92 PRO A C 1
ATOM 702 O O . PRO A 1 92 ? -9.269 0.309 20.733 1.00 94.12 92 PRO A O 1
ATOM 705 N N . LEU A 1 93 ? -10.747 1.881 21.370 1.00 94.94 93 LEU A N 1
ATOM 706 C CA . LEU A 1 93 ? -11.732 1.585 20.325 1.00 94.94 93 LEU A CA 1
ATOM 707 C C . LEU A 1 93 ? -11.121 1.669 18.918 1.00 94.94 93 LEU A C 1
ATOM 709 O O . LEU A 1 93 ? -11.263 0.736 18.126 1.00 94.94 93 LEU A O 1
ATOM 713 N N . LYS A 1 94 ? -10.402 2.756 18.616 1.00 95.25 94 LYS A N 1
ATOM 714 C CA . LYS A 1 94 ? -9.736 2.959 17.319 1.00 95.25 94 LYS A CA 1
ATOM 715 C C . LYS A 1 94 ? -8.636 1.928 17.079 1.00 95.25 94 LYS A C 1
ATOM 717 O O . LYS A 1 94 ? -8.477 1.479 15.948 1.00 95.25 94 LYS A O 1
ATOM 722 N N . SER A 1 95 ? -7.918 1.511 18.122 1.00 95.00 95 SER A N 1
ATOM 723 C CA . SER A 1 95 ? -6.890 0.466 18.012 1.00 95.00 95 SER A CA 1
ATOM 724 C C . SER A 1 95 ? -7.498 -0.892 17.651 1.00 95.00 95 SER A C 1
ATOM 726 O O . SER A 1 95 ? -7.029 -1.542 16.713 1.00 95.00 95 SER A O 1
ATOM 728 N N . PHE A 1 96 ? -8.581 -1.296 18.328 1.00 95.81 96 PHE A N 1
ATOM 729 C CA . PHE A 1 96 ? -9.301 -2.535 18.012 1.00 95.81 96 PHE A CA 1
ATOM 730 C C . PHE A 1 96 ? -9.926 -2.498 16.618 1.00 95.81 96 PHE A C 1
ATOM 732 O O . PHE A 1 96 ? -9.785 -3.461 15.866 1.00 95.81 96 PHE A O 1
ATOM 739 N N . LEU A 1 97 ? -10.559 -1.384 16.242 1.00 96.44 97 LEU A N 1
ATOM 740 C CA . LEU A 1 97 ? -11.123 -1.204 14.903 1.00 96.44 97 LEU A CA 1
ATOM 741 C C . LEU A 1 97 ? -10.047 -1.240 13.818 1.00 96.44 97 LEU A C 1
ATOM 743 O O . LEU A 1 97 ? -10.222 -1.923 12.814 1.00 96.44 97 LEU A O 1
ATOM 747 N N . GLY A 1 98 ? -8.926 -0.548 14.022 1.00 95.50 98 GLY A N 1
ATOM 748 C CA . GLY A 1 98 ? -7.831 -0.508 13.057 1.00 95.50 98 GLY A CA 1
ATOM 749 C C . GLY A 1 98 ? -7.256 -1.897 12.789 1.00 95.50 98 GLY A C 1
ATOM 750 O O . GLY A 1 98 ? -7.177 -2.325 11.637 1.00 95.50 98 GLY A O 1
ATOM 751 N N . ILE A 1 99 ? -6.917 -2.635 13.849 1.00 94.88 99 ILE A N 1
ATOM 752 C CA . ILE A 1 99 ? -6.394 -4.003 13.723 1.00 94.88 99 ILE A CA 1
ATOM 753 C C . ILE A 1 99 ? -7.469 -4.941 13.159 1.00 94.88 99 ILE A C 1
ATOM 755 O O . ILE A 1 99 ? -7.184 -5.709 12.240 1.00 94.88 99 ILE A O 1
ATOM 759 N N . GLY A 1 100 ? -8.708 -4.848 13.649 1.00 95.62 100 GLY A N 1
ATOM 760 C CA . GLY A 1 100 ? -9.831 -5.659 13.182 1.00 95.62 100 GLY A CA 1
ATOM 761 C C . GLY A 1 100 ? -10.087 -5.493 11.684 1.00 95.62 100 GLY A C 1
ATOM 762 O O . GLY A 1 100 ? -10.175 -6.486 10.966 1.00 95.62 100 GLY A O 1
ATOM 763 N N . MET A 1 101 ? -10.103 -4.258 11.180 1.00 96.12 101 MET A N 1
ATOM 764 C CA . MET A 1 101 ? -10.301 -3.988 9.752 1.00 96.12 101 MET A CA 1
ATOM 765 C C . MET A 1 101 ? -9.142 -4.487 8.889 1.00 96.12 101 MET A C 1
ATOM 767 O O . MET A 1 101 ? -9.379 -5.000 7.793 1.00 96.12 101 MET A O 1
ATOM 771 N N . VAL A 1 102 ? -7.897 -4.399 9.372 1.00 95.00 102 VAL A N 1
ATOM 772 C CA . VAL A 1 102 ? -6.741 -4.985 8.671 1.00 95.00 102 VAL A CA 1
ATOM 773 C C . VAL A 1 102 ? -6.871 -6.506 8.573 1.00 95.00 102 VAL A C 1
ATOM 775 O O . VAL A 1 102 ? -6.608 -7.063 7.508 1.00 95.00 102 VAL A O 1
ATOM 778 N N . LEU A 1 103 ? -7.295 -7.177 9.647 1.00 94.44 103 LEU A N 1
ATOM 779 C CA . LEU A 1 103 ? -7.474 -8.633 9.665 1.00 94.44 103 LEU A CA 1
ATOM 780 C C . LEU A 1 103 ? -8.627 -9.085 8.760 1.00 94.44 103 LEU A C 1
ATOM 782 O O . LEU A 1 103 ? -8.461 -10.038 8.000 1.00 94.44 103 LEU A O 1
ATOM 786 N N . LEU A 1 104 ? -9.760 -8.380 8.784 1.00 94.88 104 LEU A N 1
ATOM 787 C CA . LEU A 1 104 ? -10.902 -8.668 7.907 1.00 94.88 104 LEU A CA 1
ATOM 788 C C . LEU A 1 104 ? -10.556 -8.480 6.423 1.00 94.88 104 LEU A C 1
ATOM 790 O O . LEU A 1 104 ? -11.041 -9.221 5.573 1.00 94.88 104 LEU A O 1
ATOM 794 N N . SER A 1 105 ? -9.683 -7.520 6.116 1.00 94.75 105 SER A N 1
ATOM 795 C CA . SER A 1 105 ? -9.285 -7.193 4.741 1.00 94.75 105 SER A CA 1
ATOM 796 C C . SER A 1 105 ? -8.106 -8.030 4.226 1.00 94.75 105 SER A C 1
ATOM 798 O O . SER A 1 105 ? -7.686 -7.869 3.080 1.00 94.75 105 SER A O 1
ATOM 800 N N . LEU A 1 106 ? -7.556 -8.937 5.039 1.00 92.12 106 LEU A N 1
ATOM 801 C CA . LEU A 1 106 ? -6.311 -9.643 4.728 1.00 92.12 106 LEU A CA 1
ATOM 802 C C . LEU A 1 106 ? -6.409 -10.512 3.463 1.00 92.12 106 LEU A C 1
ATOM 804 O O . LEU A 1 106 ? -5.472 -10.555 2.663 1.00 92.12 106 LEU A O 1
ATOM 808 N N . SER A 1 107 ? -7.553 -11.169 3.258 1.00 90.50 107 SER A N 1
ATOM 809 C CA . SER A 1 107 ? -7.828 -11.972 2.060 1.00 90.50 107 SER A CA 1
ATOM 810 C C . SER A 1 107 ? -7.860 -11.107 0.796 1.00 90.50 107 SER A C 1
ATOM 812 O O . SER A 1 107 ? -7.215 -11.443 -0.199 1.00 90.50 107 SER A O 1
ATOM 814 N N . ALA A 1 108 ? -8.536 -9.957 0.860 1.00 93.31 108 ALA A N 1
ATOM 815 C CA . ALA A 1 108 ? -8.610 -8.990 -0.229 1.00 93.31 108 ALA A CA 1
ATOM 816 C C . ALA A 1 108 ? -7.225 -8.416 -0.571 1.00 93.31 108 ALA A C 1
ATOM 818 O O . ALA A 1 108 ? -6.853 -8.370 -1.745 1.00 93.31 108 ALA A O 1
ATOM 819 N N . TYR A 1 109 ? -6.416 -8.071 0.438 1.00 94.06 109 TYR A N 1
ATOM 820 C CA . TYR A 1 109 ? -5.038 -7.616 0.227 1.00 94.06 109 TYR A CA 1
ATOM 821 C C . TYR A 1 109 ? -4.174 -8.678 -0.452 1.00 94.06 109 TYR A C 1
ATOM 823 O O . TYR A 1 109 ? -3.369 -8.348 -1.319 1.00 94.06 109 TYR A O 1
ATOM 831 N N . GLY A 1 110 ? -4.359 -9.955 -0.109 1.00 92.88 110 GLY A N 1
ATOM 832 C CA . GLY A 1 110 ? -3.656 -11.058 -0.763 1.00 92.88 110 GLY A CA 1
ATOM 833 C C . GLY A 1 110 ? -3.979 -11.183 -2.255 1.00 92.88 110 GLY A C 1
ATOM 834 O O . GLY A 1 110 ? -3.087 -11.486 -3.046 1.00 92.88 110 GLY A O 1
ATOM 835 N N . VAL A 1 111 ? -5.229 -10.939 -2.660 1.00 93.19 111 VAL A N 1
ATOM 836 C CA . VAL A 1 111 ? -5.623 -10.916 -4.081 1.00 93.19 111 VAL A CA 1
ATOM 837 C C . VAL A 1 111 ? -5.031 -9.693 -4.778 1.00 93.19 111 VAL A C 1
ATOM 839 O O . VAL A 1 111 ? -4.392 -9.839 -5.821 1.00 93.19 111 VAL A O 1
ATOM 842 N N . LEU A 1 112 ? -5.176 -8.512 -4.173 1.00 94.06 112 LEU A N 1
ATOM 843 C CA . LEU A 1 112 ? -4.637 -7.261 -4.704 1.00 94.06 112 LEU A CA 1
ATOM 844 C C . LEU A 1 112 ? -3.122 -7.355 -4.933 1.00 94.06 112 LEU A C 1
ATOM 846 O O . LEU A 1 112 ? -2.648 -7.029 -6.015 1.00 94.06 112 LEU A O 1
ATOM 850 N N . LEU A 1 113 ? -2.365 -7.875 -3.963 1.00 94.31 113 LEU A N 1
ATOM 851 C CA . LEU A 1 113 ? -0.914 -8.045 -4.078 1.00 94.31 113 LEU A CA 1
ATOM 852 C C . LEU A 1 113 ? -0.510 -8.933 -5.260 1.00 94.31 113 LEU A C 1
ATOM 854 O O . LEU A 1 113 ? 0.465 -8.625 -5.935 1.00 94.31 113 LEU A O 1
ATOM 858 N N . ARG A 1 114 ? -1.259 -10.002 -5.562 1.00 93.12 114 ARG A N 1
ATOM 859 C CA . ARG A 1 114 ? -0.976 -10.844 -6.741 1.00 93.12 114 ARG A CA 1
ATOM 860 C C . ARG A 1 114 ? -1.213 -10.092 -8.047 1.00 93.12 114 ARG A C 1
ATOM 862 O O . ARG A 1 114 ? -0.441 -10.263 -8.985 1.00 93.12 114 ARG A O 1
ATOM 869 N N . VAL A 1 115 ? -2.265 -9.275 -8.110 1.00 93.44 115 VAL A N 1
ATOM 870 C CA . VAL A 1 115 ? -2.542 -8.424 -9.278 1.00 93.44 115 VAL A CA 1
ATOM 871 C C . VAL A 1 115 ? -1.428 -7.395 -9.451 1.00 93.44 115 VAL A C 1
ATOM 873 O O . VAL A 1 115 ? -0.871 -7.285 -10.539 1.00 93.44 115 VAL A O 1
ATOM 876 N N . LEU A 1 116 ? -1.028 -6.722 -8.369 1.00 93.44 116 LEU A N 1
ATOM 877 C CA . LEU A 1 116 ? 0.063 -5.746 -8.393 1.00 93.44 116 LEU A CA 1
ATOM 878 C C . LEU A 1 116 ? 1.389 -6.376 -8.811 1.00 93.44 116 LEU A C 1
ATOM 880 O O . LEU A 1 116 ? 2.118 -5.778 -9.592 1.00 93.44 116 LEU A O 1
ATOM 884 N N . LEU A 1 117 ? 1.695 -7.588 -8.344 1.00 93.56 117 LEU A N 1
ATOM 885 C CA . LEU A 1 117 ? 2.898 -8.301 -8.769 1.00 93.56 117 LEU A CA 1
ATOM 886 C C . LEU A 1 117 ? 2.886 -8.595 -10.268 1.00 93.56 117 LEU A C 1
ATOM 888 O O . LEU A 1 117 ? 3.897 -8.365 -10.921 1.00 93.56 117 LEU A O 1
ATOM 892 N N . ARG A 1 118 ? 1.751 -9.022 -10.833 1.00 92.00 118 ARG A N 1
ATOM 893 C CA . ARG A 1 118 ? 1.618 -9.214 -12.288 1.00 92.00 118 ARG A CA 1
ATOM 894 C C . ARG A 1 118 ? 1.771 -7.907 -13.059 1.00 92.00 118 ARG A C 1
ATOM 896 O O . ARG A 1 118 ? 2.339 -7.895 -14.144 1.00 92.00 118 ARG A O 1
ATOM 903 N N . GLU A 1 119 ? 1.277 -6.805 -12.509 1.00 91.75 119 GLU A N 1
ATOM 904 C CA . GLU A 1 119 ? 1.385 -5.500 -13.155 1.00 91.75 119 GLU A CA 1
ATOM 905 C C . GLU A 1 119 ? 2.808 -4.934 -13.093 1.00 91.75 119 GLU A C 1
ATOM 907 O O . GLU A 1 119 ? 3.296 -4.393 -14.083 1.00 91.75 119 GLU A O 1
ATOM 912 N N . VAL A 1 120 ? 3.516 -5.141 -11.979 1.00 90.69 120 VAL A N 1
ATOM 913 C CA . VAL A 1 120 ? 4.961 -4.882 -11.883 1.00 90.69 120 VAL A CA 1
ATOM 914 C C . VAL A 1 120 ? 5.719 -5.758 -12.878 1.00 90.69 120 VAL A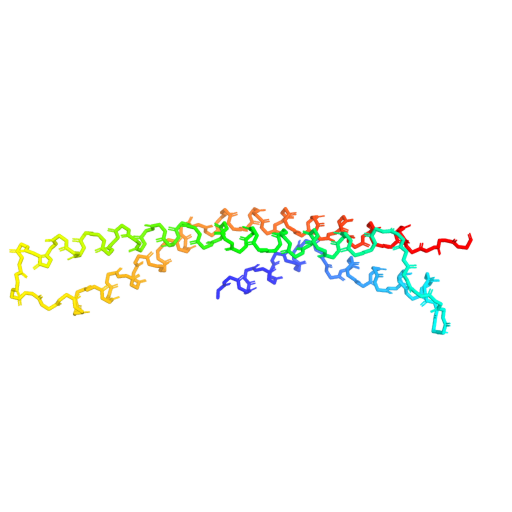 C 1
ATOM 916 O O . VAL A 1 120 ? 6.632 -5.262 -13.539 1.00 90.69 120 VAL A O 1
ATOM 919 N N . GLN A 1 121 ? 5.310 -7.023 -13.029 1.00 90.56 121 GLN A N 1
ATOM 920 C CA . GLN A 1 121 ? 5.897 -7.941 -14.000 1.00 90.56 121 GLN A CA 1
ATOM 921 C C . GLN A 1 121 ? 5.783 -7.419 -15.433 1.00 90.56 121 GLN A C 1
ATOM 923 O O . GLN A 1 121 ? 6.787 -7.209 -16.114 1.00 90.56 121 GLN A O 1
ATOM 928 N N . ALA A 1 122 ? 4.565 -7.096 -15.856 1.00 89.62 122 ALA A N 1
ATOM 929 C CA . ALA A 1 122 ? 4.320 -6.505 -17.165 1.00 89.62 122 ALA A CA 1
ATOM 930 C C . ALA A 1 122 ? 5.044 -5.156 -17.348 1.00 89.62 122 ALA A C 1
ATOM 932 O O . ALA A 1 122 ? 5.540 -4.858 -18.433 1.00 89.62 122 ALA A O 1
ATOM 933 N N . GLY A 1 123 ? 5.135 -4.348 -16.287 1.00 88.56 123 GLY A N 1
ATOM 934 C CA . GLY A 1 123 ? 5.817 -3.055 -16.302 1.00 88.56 123 GLY A CA 1
ATOM 935 C C . GLY A 1 123 ? 7.317 -3.167 -16.573 1.00 88.56 123 GLY A C 1
ATOM 936 O O . GLY A 1 123 ? 7.822 -2.481 -17.462 1.00 88.56 123 GLY A O 1
ATOM 937 N N . LEU A 1 124 ? 8.043 -4.043 -15.862 1.00 87.44 124 LEU A N 1
ATOM 938 C CA . LEU A 1 124 ? 9.483 -4.186 -16.126 1.00 87.44 124 LEU A CA 1
ATOM 939 C C . LEU A 1 124 ? 9.744 -4.833 -17.488 1.00 87.44 124 LEU A C 1
ATOM 941 O O . LEU A 1 124 ? 10.680 -4.418 -18.162 1.00 87.44 124 LEU A O 1
ATOM 945 N N . GLU A 1 125 ? 8.921 -5.785 -17.931 1.00 87.06 125 GLU A N 1
ATOM 946 C CA . GLU A 1 125 ? 9.036 -6.323 -19.292 1.00 87.06 125 GLU A CA 1
ATOM 947 C C . GLU A 1 125 ? 8.829 -5.228 -20.340 1.00 87.06 125 GLU A C 1
ATOM 949 O O . GLU A 1 125 ? 9.641 -5.086 -21.251 1.00 87.06 125 GLU A O 1
ATOM 954 N N . GLY A 1 126 ? 7.813 -4.383 -20.166 1.00 85.25 126 GLY A N 1
ATOM 955 C CA . GLY A 1 126 ? 7.595 -3.226 -21.027 1.00 85.25 126 GLY A CA 1
ATOM 956 C C . GLY A 1 126 ? 8.790 -2.266 -21.044 1.00 85.25 126 GLY A C 1
ATOM 957 O O . GLY A 1 126 ? 9.163 -1.783 -22.108 1.00 85.25 126 GLY A O 1
ATOM 958 N N . ILE A 1 127 ? 9.428 -2.016 -19.897 1.00 85.81 127 ILE A N 1
ATOM 959 C CA . ILE A 1 127 ? 10.651 -1.201 -19.831 1.00 85.81 127 ILE A CA 1
ATOM 960 C C . ILE A 1 127 ? 11.800 -1.867 -20.601 1.00 85.81 127 ILE A C 1
ATOM 962 O O . ILE A 1 127 ? 12.522 -1.180 -21.323 1.00 85.81 127 ILE A O 1
ATOM 966 N N . LEU A 1 128 ? 11.948 -3.191 -20.495 1.00 84.31 128 LEU A N 1
ATOM 967 C CA . LEU A 1 128 ? 12.958 -3.950 -21.238 1.00 84.31 128 LEU A CA 1
ATOM 968 C C . LEU A 1 128 ? 12.736 -3.883 -22.757 1.00 84.31 128 LEU A C 1
ATOM 970 O O . LEU A 1 128 ? 13.713 -3.807 -23.493 1.00 84.31 128 LEU A O 1
ATOM 974 N N . TYR A 1 129 ? 11.488 -3.847 -23.231 1.00 80.06 129 TYR A N 1
ATOM 975 C CA . TYR A 1 129 ? 11.180 -3.689 -24.661 1.00 80.06 129 TYR A CA 1
ATOM 976 C C . TYR A 1 129 ? 11.376 -2.263 -25.194 1.00 80.06 129 TYR A C 1
ATOM 978 O O . TYR A 1 129 ? 11.608 -2.087 -26.388 1.00 80.06 129 TYR A O 1
ATOM 986 N N . LEU A 1 130 ? 11.264 -1.244 -24.337 1.00 80.12 130 LEU A N 1
ATOM 987 C CA . LEU A 1 130 ? 11.491 0.159 -24.714 1.00 80.12 130 LEU A CA 1
ATOM 988 C C . LEU A 1 130 ? 12.975 0.532 -24.765 1.00 80.12 130 LEU A C 1
ATOM 990 O O . LEU A 1 130 ? 13.336 1.579 -25.307 1.00 80.12 130 LEU A O 1
ATOM 994 N N . LEU A 1 131 ? 13.834 -0.300 -24.180 1.00 73.88 131 LEU A N 1
ATOM 995 C CA . LEU A 1 131 ? 15.271 -0.183 -24.354 1.00 73.88 131 LEU A CA 1
ATOM 996 C C . LEU A 1 131 ? 15.612 -0.570 -25.795 1.00 73.88 131 LEU A C 1
ATOM 998 O O . LEU A 1 131 ? 15.128 -1.602 -26.259 1.00 73.88 131 LEU A O 1
ATOM 1002 N N . PRO A 1 132 ? 16.404 0.247 -26.512 1.00 61.97 132 PRO A N 1
ATOM 1003 C CA . PRO A 1 132 ? 16.661 0.028 -27.925 1.00 61.97 132 PRO A CA 1
ATOM 1004 C C . PRO A 1 132 ? 17.216 -1.388 -28.132 1.00 61.97 132 PRO A C 1
ATOM 1006 O O . PRO A 1 132 ? 18.305 -1.691 -27.630 1.00 61.97 132 PRO A O 1
ATOM 1009 N N . PRO A 1 133 ? 16.491 -2.272 -28.847 1.00 60.28 133 PRO A N 1
ATOM 1010 C CA . PRO A 1 133 ? 17.118 -3.460 -29.376 1.00 60.28 133 PRO A CA 1
ATOM 1011 C C . PRO A 1 133 ? 18.128 -2.975 -30.415 1.00 60.28 133 PRO A C 1
ATOM 1013 O O . PRO A 1 133 ? 17.893 -1.988 -31.113 1.00 60.28 133 PRO A O 1
ATOM 1016 N N . ARG A 1 134 ? 19.280 -3.635 -30.466 1.00 54.66 134 ARG A N 1
ATOM 1017 C CA . ARG A 1 134 ? 20.224 -3.435 -31.565 1.00 54.66 134 ARG A CA 1
ATOM 1018 C C . ARG A 1 134 ? 19.528 -3.523 -32.917 1.00 54.66 134 ARG A C 1
ATOM 1020 O O . ARG A 1 134 ? 18.712 -4.460 -33.071 1.00 54.66 134 ARG A O 1
#

Radius of gyration: 22.13 Å; chains: 1; bounding box: 53×34×63 Å

pLDDT: mean 89.94, std 7.47, range [54.66, 97.31]